Protein AF-A0A2S2Q369-F1 (afdb_monomer)

pLDDT: mean 70.08, std 21.74, range [29.45, 98.69]

Structure (mmCIF, N/CA/C/O backbone):
data_AF-A0A2S2Q369-F1
#
_entry.id   AF-A0A2S2Q369-F1
#
loop_
_atom_site.group_PDB
_atom_site.id
_atom_site.type_symbol
_atom_site.label_atom_id
_atom_site.label_alt_id
_atom_site.label_comp_id
_atom_site.label_asym_id
_atom_site.label_entity_id
_atom_site.label_seq_id
_atom_site.pdbx_PDB_ins_code
_atom_site.Cartn_x
_atom_site.Cartn_y
_atom_site.Cartn_z
_atom_site.occupancy
_atom_site.B_iso_or_equiv
_atom_site.auth_seq_id
_atom_site.auth_comp_id
_atom_site.auth_asym_id
_atom_site.auth_atom_id
_atom_site.pdbx_PDB_model_num
ATOM 1 N N . MET A 1 1 ? -31.185 -1.258 -15.679 1.00 48.81 1 MET A N 1
ATOM 2 C CA . MET A 1 1 ? -30.356 -2.367 -16.191 1.00 48.81 1 MET A CA 1
ATOM 3 C C . MET A 1 1 ? -30.077 -2.062 -17.649 1.00 48.81 1 MET A C 1
ATOM 5 O O . MET A 1 1 ? -31.027 -1.952 -18.411 1.00 48.81 1 MET A O 1
ATOM 9 N N . SER A 1 2 ? -28.825 -1.790 -18.002 1.00 50.38 2 SER A N 1
ATOM 10 C CA . SER A 1 2 ? -28.418 -1.485 -19.377 1.00 50.38 2 SER A CA 1
ATOM 11 C C . SER A 1 2 ? -27.052 -2.114 -19.611 1.00 50.38 2 SER A C 1
ATOM 13 O O . SER A 1 2 ? -26.023 -1.563 -19.221 1.00 50.38 2 SER A O 1
ATOM 15 N N . ASP A 1 3 ? -27.095 -3.313 -20.180 1.00 46.97 3 ASP A N 1
ATOM 16 C CA . ASP A 1 3 ? -25.952 -4.139 -20.537 1.00 46.97 3 ASP A CA 1
ATOM 17 C C . ASP A 1 3 ? -25.257 -3.577 -21.788 1.00 46.97 3 ASP A C 1
ATOM 19 O O . ASP A 1 3 ? -25.874 -3.423 -22.843 1.00 46.97 3 ASP A O 1
ATOM 23 N N . CYS A 1 4 ? -23.958 -3.287 -21.686 1.00 57.97 4 CYS A N 1
ATOM 24 C CA . CYS A 1 4 ? -23.101 -3.008 -22.841 1.00 57.97 4 CYS A CA 1
ATOM 25 C C . CYS A 1 4 ? -22.517 -4.331 -23.374 1.00 57.97 4 CYS A C 1
ATOM 27 O O . CYS A 1 4 ? -21.885 -5.056 -22.602 1.00 57.97 4 CYS A O 1
ATOM 29 N N . PRO A 1 5 ? -22.663 -4.668 -24.670 1.00 68.38 5 PRO A N 1
ATOM 30 C CA . PRO A 1 5 ? -22.108 -5.904 -25.214 1.00 68.38 5 PRO A CA 1
ATOM 31 C C . PRO A 1 5 ? -20.589 -5.801 -25.482 1.00 68.38 5 PRO A C 1
ATOM 33 O O . PRO A 1 5 ? -20.080 -4.721 -25.792 1.00 68.38 5 PRO A O 1
ATOM 36 N N . PRO A 1 6 ? -19.838 -6.919 -25.409 1.00 58.06 6 PRO A N 1
ATOM 37 C CA . PRO A 1 6 ? -18.384 -6.916 -25.553 1.00 58.06 6 PRO A CA 1
ATOM 38 C C . PRO A 1 6 ? -17.923 -6.766 -27.014 1.00 58.06 6 PRO A C 1
ATOM 40 O O . PRO A 1 6 ? -18.369 -7.483 -27.914 1.00 58.06 6 PRO A O 1
ATOM 43 N N . SER A 1 7 ? -16.958 -5.868 -27.234 1.00 56.56 7 SER A N 1
ATOM 44 C CA . SER A 1 7 ? -16.304 -5.636 -28.528 1.00 56.56 7 SER A CA 1
ATOM 45 C C . SER A 1 7 ? -15.332 -6.772 -28.884 1.00 56.56 7 SER A C 1
ATOM 47 O O . SER A 1 7 ? -14.370 -7.043 -28.163 1.00 56.56 7 SER A O 1
ATOM 49 N N . LYS A 1 8 ? -15.574 -7.447 -30.016 1.00 60.84 8 LYS A N 1
ATOM 50 C CA . LYS A 1 8 ? -14.716 -8.512 -30.561 1.00 60.84 8 LYS A CA 1
ATOM 51 C C . LYS A 1 8 ? -13.681 -7.922 -31.524 1.00 60.84 8 LYS A C 1
ATOM 53 O O . LYS A 1 8 ? -13.948 -7.793 -32.715 1.00 60.84 8 LYS A O 1
ATOM 58 N N . VAL A 1 9 ? -12.477 -7.618 -31.038 1.00 58.34 9 VAL A N 1
ATOM 59 C CA . VAL A 1 9 ? -11.352 -7.233 -31.910 1.00 58.34 9 VAL A CA 1
ATOM 60 C C . VAL A 1 9 ? -10.601 -8.486 -32.372 1.00 58.34 9 VAL A C 1
ATOM 62 O O . VAL A 1 9 ? -9.909 -9.148 -31.599 1.00 58.34 9 VAL A O 1
ATOM 65 N N . LYS A 1 10 ? -10.752 -8.820 -33.656 1.00 60.78 10 LYS A N 1
ATOM 66 C CA . LYS A 1 10 ? -10.116 -9.958 -34.336 1.00 60.78 10 LYS A CA 1
ATOM 67 C C . LYS A 1 10 ? -8.718 -9.534 -34.810 1.00 60.78 10 LYS A C 1
ATOM 69 O O . LYS A 1 10 ? -8.604 -8.740 -35.736 1.00 60.78 10 LYS A O 1
ATOM 74 N N . ARG A 1 11 ? -7.646 -10.032 -34.181 1.00 56.72 11 ARG A N 1
ATOM 75 C CA . ARG A 1 11 ? -6.264 -9.801 -34.650 1.00 56.72 11 ARG A CA 1
ATOM 76 C C . ARG A 1 11 ? -5.917 -10.844 -35.712 1.00 56.72 11 ARG A C 1
ATOM 78 O O . ARG A 1 11 ? -5.911 -12.034 -35.407 1.00 56.72 11 ARG A O 1
ATOM 85 N N . THR A 1 12 ? -5.633 -10.424 -36.941 1.00 55.38 12 THR A N 1
ATOM 86 C CA . THR A 1 12 ? -5.104 -11.320 -37.979 1.00 55.38 12 THR A CA 1
ATOM 87 C C . THR A 1 12 ? -3.581 -11.298 -37.962 1.00 55.38 12 THR A C 1
ATOM 89 O O . THR A 1 12 ? -2.953 -10.278 -38.232 1.00 55.38 12 THR A O 1
ATOM 92 N N . LEU A 1 13 ? -3.013 -12.454 -37.626 1.00 43.72 13 LEU A N 1
ATOM 93 C CA . LEU A 1 13 ? -1.602 -12.810 -37.719 1.00 43.72 13 LEU A CA 1
ATOM 94 C C . LEU A 1 13 ? -1.266 -13.078 -39.197 1.00 43.72 13 LEU A C 1
ATOM 96 O O . LEU A 1 13 ? -1.731 -14.074 -39.753 1.00 43.72 13 LEU A O 1
ATOM 100 N N . PHE A 1 14 ? -0.499 -12.205 -39.851 1.00 50.25 14 PHE A N 1
ATOM 101 C CA . PHE A 1 14 ? -0.002 -12.491 -41.200 1.00 50.25 14 PHE A CA 1
ATOM 102 C C . PHE A 1 14 ? 1.176 -13.471 -41.129 1.00 50.25 14 PHE A C 1
ATOM 104 O O . PHE A 1 14 ? 2.160 -13.238 -40.430 1.00 50.25 14 PHE A O 1
ATOM 111 N N . LYS A 1 15 ? 1.028 -14.594 -41.843 1.00 45.56 15 LYS A N 1
ATOM 112 C CA . LYS A 1 15 ? 2.042 -15.635 -42.055 1.00 45.56 15 LYS A CA 1
ATOM 113 C C . LYS A 1 15 ? 2.986 -15.233 -43.204 1.00 45.56 15 LYS A C 1
ATOM 115 O O . LYS A 1 15 ? 2.491 -14.694 -44.193 1.00 45.56 15 LYS A O 1
ATOM 120 N N . PRO A 1 16 ? 4.289 -15.559 -43.141 1.00 47.06 16 PRO A N 1
ATOM 121 C CA . PRO A 1 16 ? 5.206 -15.435 -44.270 1.00 47.06 16 PRO A CA 1
ATOM 122 C C . PRO A 1 16 ? 5.234 -16.744 -45.073 1.00 47.06 16 PRO A C 1
ATOM 124 O O . PRO A 1 16 ? 5.251 -17.821 -44.475 1.00 47.06 16 PRO A O 1
ATOM 127 N N . SER A 1 17 ? 5.266 -16.690 -46.407 1.00 35.06 17 SER A N 1
ATOM 128 C CA . SER A 1 17 ? 5.720 -17.825 -47.226 1.00 35.06 17 SER A CA 1
ATOM 129 C C . SER A 1 17 ? 6.099 -17.437 -48.652 1.00 35.06 17 SER A C 1
ATOM 131 O O . SER A 1 17 ? 5.509 -16.539 -49.241 1.00 35.06 17 SER A O 1
ATOM 133 N N . THR A 1 18 ? 7.031 -18.254 -49.154 1.00 37.16 18 THR A N 1
ATOM 134 C CA . THR A 1 18 ? 7.550 -18.457 -50.517 1.00 37.16 18 THR A CA 1
ATOM 135 C C . THR A 1 18 ? 8.572 -17.448 -51.029 1.00 37.16 18 THR A C 1
ATOM 137 O O . THR A 1 18 ? 8.338 -16.251 -50.966 1.00 37.16 18 THR A O 1
ATOM 140 N N . SER A 1 19 ? 9.689 -17.837 -51.638 1.00 34.28 19 SER A N 1
ATOM 141 C CA . SER A 1 19 ? 10.507 -19.062 -51.647 1.00 34.28 19 SER A CA 1
ATOM 142 C C . SER A 1 19 ? 11.742 -18.692 -52.469 1.00 34.28 19 SER A C 1
ATOM 144 O O . SER A 1 19 ? 11.622 -17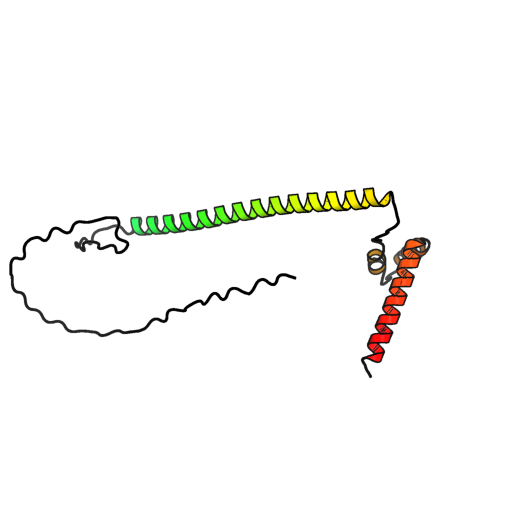.978 -53.461 1.00 34.28 19 SER A O 1
ATOM 146 N N . ILE A 1 20 ? 12.907 -19.189 -52.077 1.00 41.25 20 ILE A N 1
ATOM 147 C CA . ILE A 1 20 ? 14.145 -19.086 -52.855 1.00 41.25 20 ILE A CA 1
ATOM 148 C C . ILE A 1 20 ? 13.981 -19.855 -54.175 1.00 41.25 20 ILE A C 1
ATOM 150 O O . ILE A 1 20 ? 13.551 -21.008 -54.149 1.00 41.25 20 ILE A O 1
ATOM 154 N N . GLN A 1 21 ? 14.386 -19.257 -55.298 1.00 37.28 21 GLN A N 1
ATOM 155 C CA . GLN A 1 21 ? 14.941 -20.019 -56.415 1.00 37.28 21 GLN A CA 1
ATOM 156 C C . GLN A 1 21 ? 16.103 -19.258 -57.062 1.00 37.28 21 GLN A C 1
ATOM 158 O O . GLN A 1 21 ? 16.001 -18.085 -57.412 1.00 37.28 21 GLN A O 1
ATOM 163 N N . GLU A 1 22 ? 17.221 -19.969 -57.129 1.00 33.47 22 GLU A N 1
ATOM 164 C CA . GLU A 1 22 ? 18.520 -19.596 -57.667 1.00 33.47 22 GLU A CA 1
ATOM 165 C C . GLU A 1 22 ? 18.590 -19.707 -59.201 1.00 33.47 22 GLU A C 1
ATOM 167 O O . GLU A 1 22 ? 17.977 -20.587 -59.797 1.00 33.47 22 GLU A O 1
ATOM 172 N N . ASN A 1 23 ? 19.482 -18.880 -59.760 1.00 33.72 23 ASN A N 1
ATOM 173 C CA . ASN A 1 23 ? 20.353 -19.101 -60.923 1.00 33.72 23 ASN A CA 1
ATOM 174 C C . ASN A 1 23 ? 19.731 -19.308 -62.315 1.00 33.72 23 ASN A C 1
ATOM 176 O O . ASN A 1 23 ? 19.218 -20.374 -62.631 1.00 33.72 23 ASN A O 1
ATOM 180 N N . THR A 1 24 ? 20.014 -18.380 -63.240 1.00 30.20 24 THR A N 1
ATOM 181 C CA . THR A 1 24 ? 20.852 -18.690 -64.422 1.00 30.20 24 THR A CA 1
ATOM 182 C C . THR A 1 24 ? 21.267 -17.431 -65.184 1.00 30.20 24 THR A C 1
ATOM 184 O O . THR A 1 24 ? 20.455 -16.602 -65.582 1.00 30.20 24 THR A O 1
ATOM 187 N N . SER A 1 25 ? 22.575 -17.311 -65.380 1.00 37.06 25 SER A N 1
ATOM 188 C CA . SER A 1 25 ? 23.256 -16.312 -66.192 1.00 37.06 25 SER A CA 1
ATOM 189 C C . SER A 1 25 ? 23.132 -16.663 -67.676 1.00 37.06 25 SER A C 1
ATOM 191 O O . SER A 1 25 ? 23.469 -17.779 -68.064 1.00 37.06 25 SER A O 1
ATOM 193 N N . SER A 1 26 ? 22.787 -15.699 -68.529 1.00 29.45 26 SER A N 1
ATOM 194 C CA . SER A 1 26 ? 23.192 -15.739 -69.937 1.00 29.45 26 SER A CA 1
ATOM 195 C C . SER A 1 26 ? 23.344 -14.330 -70.500 1.00 29.45 26 SER A C 1
ATOM 197 O O . SER A 1 26 ? 22.392 -13.562 -70.605 1.00 29.45 26 SER A O 1
ATOM 199 N N . SER A 1 27 ? 24.595 -14.028 -70.834 1.00 39.53 27 SER A N 1
ATOM 200 C CA . SER A 1 27 ? 25.071 -12.896 -71.622 1.00 39.53 27 SER A CA 1
ATOM 201 C C . SER A 1 27 ? 24.398 -12.859 -72.994 1.00 39.53 27 SER A C 1
ATOM 203 O O . SER A 1 27 ? 24.470 -13.864 -73.692 1.00 39.53 27 SER A O 1
ATOM 205 N N . THR A 1 28 ? 23.905 -11.690 -73.403 1.00 32.19 28 THR A N 1
ATOM 206 C CA . THR A 1 28 ? 24.037 -11.136 -74.766 1.00 32.19 28 THR A CA 1
ATOM 207 C C . THR A 1 28 ? 23.570 -9.680 -74.745 1.00 32.19 28 T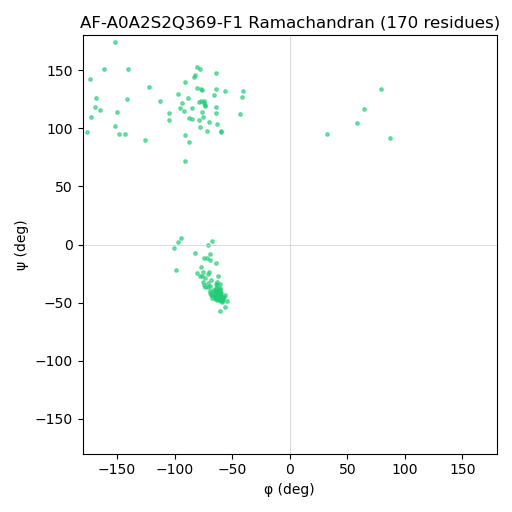HR A C 1
ATOM 209 O O . THR A 1 28 ? 22.407 -9.413 -74.449 1.00 32.19 28 THR A O 1
ATOM 212 N N . THR A 1 29 ? 24.457 -8.736 -75.064 1.00 38.59 29 THR A N 1
ATOM 213 C CA . THR A 1 29 ? 24.063 -7.412 -75.571 1.00 38.59 29 THR A CA 1
ATOM 214 C C . THR A 1 29 ? 23.354 -7.589 -76.923 1.00 38.59 29 THR A C 1
ATOM 216 O O . THR A 1 29 ? 23.670 -8.525 -77.663 1.00 38.59 29 THR A O 1
ATOM 219 N N . PRO A 1 30 ? 22.382 -6.722 -77.251 1.00 41.03 30 PRO A N 1
ATOM 220 C CA . PRO A 1 30 ? 22.750 -5.640 -78.153 1.00 41.03 30 PRO A CA 1
ATOM 221 C C . PRO A 1 30 ? 22.123 -4.280 -77.816 1.00 41.03 30 PRO A C 1
ATOM 223 O O . PRO A 1 30 ? 21.044 -4.139 -77.249 1.00 41.03 30 PRO A O 1
ATOM 226 N N . GLU A 1 31 ? 22.898 -3.289 -78.219 1.00 42.66 31 GLU A N 1
ATOM 227 C CA . GLU A 1 31 ? 22.632 -1.876 -78.437 1.00 42.66 31 GLU A CA 1
ATOM 228 C C . GLU A 1 31 ? 21.277 -1.606 -79.123 1.00 42.66 31 GLU A C 1
ATOM 230 O O . GLU A 1 31 ? 20.987 -2.149 -80.186 1.00 42.66 31 GLU A O 1
ATOM 235 N N . SER A 1 32 ? 20.447 -0.751 -78.522 1.00 37.06 32 SER A N 1
ATOM 236 C CA . SER A 1 32 ? 19.310 -0.109 -79.190 1.00 37.06 32 SER A CA 1
ATOM 237 C C . SER A 1 32 ? 18.825 1.063 -78.341 1.00 37.06 32 SER A C 1
ATOM 239 O O . SER A 1 32 ? 18.374 0.904 -77.208 1.00 37.06 32 SER A O 1
ATOM 241 N N . THR A 1 33 ? 18.963 2.252 -78.912 1.00 47.72 33 THR A N 1
ATOM 242 C CA . THR A 1 33 ? 18.472 3.550 -78.447 1.00 47.72 33 THR A CA 1
ATOM 243 C C . THR A 1 33 ? 17.038 3.482 -77.924 1.00 47.72 33 THR A C 1
ATOM 245 O O . THR A 1 33 ? 16.100 3.325 -78.704 1.00 47.72 33 THR A O 1
ATOM 248 N N . HIS A 1 34 ? 16.860 3.675 -76.618 1.00 40.66 34 HIS A N 1
ATOM 249 C CA . HIS A 1 34 ? 15.561 3.986 -76.036 1.00 40.66 34 HIS A CA 1
ATOM 250 C C . HIS A 1 34 ? 15.597 5.411 -75.494 1.00 40.66 34 HIS A C 1
ATOM 252 O O . HIS A 1 34 ? 16.481 5.777 -74.720 1.00 40.66 34 HIS A O 1
ATOM 258 N N . GLU A 1 35 ? 14.653 6.212 -75.987 1.00 44.28 35 GLU A N 1
ATOM 259 C CA . GLU A 1 35 ? 14.371 7.580 -75.572 1.00 44.28 35 GLU A CA 1
ATOM 260 C C . GLU A 1 35 ? 14.463 7.725 -74.052 1.00 44.28 35 GLU A C 1
ATOM 262 O O . GLU A 1 35 ? 13.902 6.926 -73.297 1.00 44.28 35 GLU A O 1
ATOM 267 N N . ILE A 1 36 ? 15.179 8.763 -73.612 1.00 49.97 36 ILE A N 1
ATOM 268 C CA . ILE A 1 36 ? 15.328 9.117 -72.202 1.00 49.97 36 ILE A CA 1
ATOM 269 C C . ILE A 1 36 ? 13.930 9.400 -71.645 1.00 49.97 36 ILE A C 1
ATOM 271 O O . ILE A 1 36 ? 13.378 10.490 -71.793 1.00 49.97 36 ILE A O 1
ATOM 275 N N . SER A 1 37 ? 13.350 8.392 -71.004 1.00 53.69 37 SER A N 1
ATOM 276 C CA . SER A 1 37 ? 12.149 8.536 -70.197 1.00 53.69 37 SER A CA 1
ATOM 277 C C . SER A 1 37 ? 12.547 9.329 -68.956 1.00 53.69 37 SER A C 1
ATOM 279 O O . SER A 1 37 ? 13.244 8.817 -68.081 1.00 53.69 37 SER A O 1
ATOM 281 N N . PHE A 1 38 ? 12.160 10.602 -68.887 1.00 52.22 38 PHE A N 1
ATOM 282 C CA . PHE A 1 38 ? 12.378 11.409 -67.691 1.00 52.22 38 PHE A CA 1
ATOM 283 C C . PHE A 1 38 ? 11.572 10.821 -66.528 1.00 52.22 38 PHE A C 1
ATOM 285 O O . PHE A 1 38 ? 10.342 10.848 -66.525 1.00 52.22 38 PHE A O 1
ATOM 292 N N . ILE A 1 39 ? 12.270 10.301 -65.520 1.00 61.28 39 ILE A N 1
ATOM 293 C CA . ILE A 1 39 ? 11.655 9.901 -64.256 1.00 61.28 39 ILE A CA 1
ATOM 294 C C . ILE A 1 39 ? 11.380 11.178 -63.456 1.00 61.28 39 ILE A C 1
ATOM 296 O O . ILE A 1 39 ? 12.305 11.881 -63.048 1.00 61.28 39 ILE A O 1
ATOM 300 N N . ILE A 1 40 ? 10.103 11.488 -63.229 1.00 58.91 40 ILE A N 1
ATOM 301 C CA . ILE A 1 40 ? 9.700 12.566 -62.322 1.00 58.91 40 ILE A CA 1
ATOM 302 C C . ILE A 1 40 ? 9.803 12.036 -60.890 1.00 58.91 40 ILE A C 1
ATOM 304 O O . ILE A 1 40 ? 8.989 11.227 -60.445 1.00 58.91 40 ILE A O 1
ATOM 308 N N . TYR A 1 41 ? 10.812 12.502 -6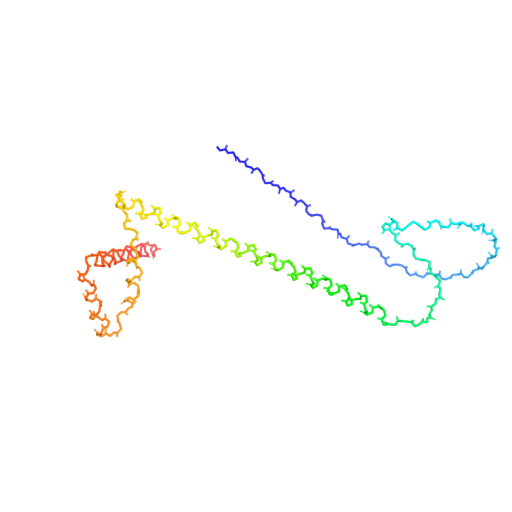0.156 1.00 55.84 41 TYR A N 1
ATOM 309 C CA . TYR A 1 41 ? 11.002 12.164 -58.749 1.00 55.84 41 TYR A CA 1
ATOM 310 C C . TYR A 1 41 ? 10.046 12.980 -57.877 1.00 55.84 41 TYR A C 1
ATOM 312 O O . TYR A 1 41 ? 10.286 14.149 -57.580 1.00 55.84 41 TYR A O 1
ATOM 320 N N . ILE A 1 42 ? 8.960 12.350 -57.442 1.00 57.25 42 ILE A N 1
ATOM 321 C CA . ILE A 1 42 ? 8.052 12.899 -56.431 1.00 57.25 42 ILE A CA 1
ATOM 322 C C . ILE A 1 42 ? 8.436 12.347 -55.057 1.00 57.25 42 ILE A C 1
ATOM 324 O O . ILE A 1 42 ? 8.364 11.146 -54.800 1.00 57.25 42 ILE A O 1
ATOM 328 N N . THR A 1 43 ? 8.833 13.240 -54.150 1.00 58.06 43 THR A N 1
ATOM 329 C CA . THR A 1 43 ? 9.275 12.927 -52.776 1.00 58.06 43 THR A CA 1
ATOM 330 C C . THR A 1 43 ? 8.146 12.463 -51.849 1.00 58.06 43 THR A C 1
ATOM 332 O O . THR A 1 43 ? 8.395 12.153 -50.686 1.00 58.06 43 THR A O 1
ATOM 335 N N . SER A 1 44 ? 6.911 12.401 -52.351 1.00 59.81 44 SER A N 1
ATOM 336 C CA . SER A 1 44 ? 5.695 12.071 -51.603 1.00 59.81 44 SER A CA 1
ATOM 337 C C . SER A 1 44 ? 5.251 10.605 -51.717 1.00 59.81 44 SER A C 1
ATOM 339 O O . SER A 1 44 ? 4.222 10.245 -51.148 1.00 59.81 44 SER A O 1
ATOM 341 N N . SER A 1 45 ? 5.997 9.744 -52.422 1.00 63.94 45 SER A N 1
ATOM 342 C CA . SER A 1 45 ? 5.664 8.314 -52.533 1.00 63.94 45 SER A CA 1
ATOM 343 C C . SER A 1 45 ? 6.118 7.511 -51.298 1.00 63.94 45 SER A C 1
ATOM 345 O O . SER A 1 45 ? 7.272 7.648 -50.881 1.00 63.94 45 SER A O 1
ATOM 347 N N . PRO A 1 46 ? 5.277 6.611 -50.744 1.00 67.81 46 PRO A N 1
ATOM 348 C CA . PRO A 1 46 ? 5.666 5.698 -49.664 1.00 67.81 46 PRO A CA 1
ATOM 349 C C . PRO A 1 46 ? 6.619 4.580 -50.129 1.00 67.81 46 PRO A C 1
ATOM 351 O O . PRO A 1 46 ? 7.217 3.904 -49.294 1.00 67.81 46 PRO A O 1
ATOM 354 N N . PHE A 1 47 ? 6.796 4.400 -51.443 1.00 54.56 47 PHE A N 1
ATOM 355 C CA . PHE A 1 47 ? 7.798 3.510 -52.028 1.00 54.56 47 PHE A CA 1
ATOM 356 C C . PHE A 1 47 ? 8.944 4.357 -52.587 1.00 54.56 47 PHE A C 1
ATOM 358 O O . PHE A 1 47 ? 8.784 5.052 -53.593 1.00 54.56 47 PHE A O 1
ATOM 365 N N . LYS A 1 48 ? 10.093 4.331 -51.905 1.00 61.16 48 LYS A N 1
ATOM 366 C CA . LYS A 1 48 ? 11.308 5.035 -52.332 1.00 61.16 48 LYS A CA 1
ATOM 367 C C . LYS A 1 48 ? 12.011 4.239 -53.430 1.00 61.16 48 LYS A C 1
ATOM 369 O O . LYS A 1 48 ? 12.416 3.106 -53.194 1.00 61.16 48 LYS A O 1
ATOM 374 N N . VAL A 1 49 ? 12.215 4.860 -54.588 1.00 53.84 49 VAL A N 1
ATOM 375 C CA . VAL A 1 49 ? 13.126 4.367 -55.629 1.00 53.84 49 VAL A CA 1
ATOM 376 C C . VAL A 1 49 ? 14.376 5.243 -55.586 1.00 53.84 49 VAL A C 1
ATOM 378 O O . VAL A 1 49 ? 14.298 6.444 -55.837 1.00 53.84 49 VAL A O 1
ATOM 381 N N . THR A 1 50 ? 15.513 4.668 -55.200 1.00 58.16 50 THR A N 1
ATOM 382 C CA . THR A 1 50 ? 16.826 5.333 -55.243 1.00 58.16 50 THR A CA 1
ATOM 383 C C . THR A 1 50 ? 17.568 4.923 -56.515 1.00 58.16 50 THR A C 1
ATOM 385 O O . THR A 1 50 ? 17.668 3.720 -56.759 1.00 58.16 50 THR A O 1
ATOM 388 N N . PRO A 1 51 ? 18.101 5.869 -57.312 1.00 53.62 51 PRO A N 1
ATOM 389 C CA . PRO A 1 51 ? 18.955 5.529 -58.443 1.00 53.62 51 PRO A CA 1
ATOM 390 C C . PRO A 1 51 ? 20.253 4.897 -57.932 1.00 53.62 51 PRO A C 1
ATOM 392 O O . PRO A 1 51 ? 20.903 5.415 -57.021 1.00 53.62 51 PRO A O 1
ATOM 395 N N . GLN A 1 52 ? 20.588 3.737 -58.489 1.00 55.62 52 GLN A N 1
ATOM 396 C CA . GLN A 1 52 ? 21.772 2.968 -58.135 1.00 55.62 52 GLN A CA 1
ATOM 397 C C . GLN A 1 52 ? 22.933 3.396 -59.033 1.00 55.62 52 GLN A C 1
ATOM 399 O O . GLN A 1 52 ? 23.349 2.647 -59.911 1.00 55.62 52 GLN A O 1
ATOM 404 N N . ASP A 1 53 ? 23.450 4.603 -58.803 1.00 44.75 53 ASP A N 1
ATOM 405 C CA . ASP A 1 53 ? 24.715 5.018 -59.402 1.00 44.75 53 ASP A CA 1
ATOM 406 C C . ASP A 1 53 ? 25.866 4.723 -58.441 1.00 44.75 53 ASP A C 1
ATOM 408 O O . ASP A 1 53 ? 25.909 5.113 -57.273 1.00 44.75 53 ASP A O 1
ATOM 412 N N . ASN A 1 54 ? 26.769 3.917 -58.975 1.00 48.56 54 ASN A N 1
ATOM 413 C CA . ASN A 1 54 ? 27.838 3.200 -58.318 1.00 48.56 54 ASN A CA 1
ATOM 414 C C . ASN A 1 54 ? 28.952 4.171 -57.877 1.00 48.56 54 ASN A C 1
ATOM 416 O O . ASN A 1 54 ? 29.824 4.512 -58.670 1.00 48.56 54 ASN A O 1
ATOM 420 N N . TYR A 1 55 ? 28.954 4.585 -56.607 1.00 47.41 55 TYR A N 1
ATOM 421 C CA . TYR A 1 55 ? 30.126 5.174 -55.950 1.00 47.41 55 TYR A CA 1
ATOM 422 C C . TYR A 1 55 ? 30.437 4.405 -54.663 1.00 47.41 55 TYR A C 1
ATOM 424 O O . TYR A 1 55 ? 29.979 4.737 -53.570 1.00 47.41 55 TYR A O 1
ATOM 432 N N . GLN A 1 56 ? 31.277 3.376 -54.787 1.00 51.09 56 GLN A N 1
ATOM 433 C CA . GLN A 1 56 ? 32.198 3.037 -53.708 1.00 51.09 56 GLN A CA 1
ATOM 434 C C . GLN A 1 56 ? 33.152 4.220 -53.529 1.00 51.09 56 GLN A C 1
ATOM 436 O O . GLN A 1 56 ? 34.063 4.389 -54.331 1.00 51.09 56 GLN A O 1
ATOM 441 N N . SER A 1 57 ? 32.957 5.029 -52.490 1.00 47.22 57 SER A N 1
ATOM 442 C CA . SER A 1 57 ? 34.055 5.723 -51.812 1.00 47.22 57 SER A CA 1
ATOM 443 C C . SER A 1 57 ? 33.534 6.432 -50.564 1.00 47.22 57 SER A C 1
ATOM 445 O O . SER A 1 57 ? 32.867 7.453 -50.672 1.00 47.22 57 SER A O 1
ATOM 447 N N . LEU A 1 58 ? 33.925 5.887 -49.405 1.00 52.31 58 LEU A N 1
ATOM 448 C CA . LEU A 1 58 ? 34.053 6.553 -48.104 1.00 52.31 58 LEU A CA 1
ATOM 449 C C . LEU A 1 58 ? 32.775 7.201 -47.556 1.00 52.31 58 LEU A C 1
ATOM 451 O O . LEU A 1 58 ? 32.442 8.293 -47.97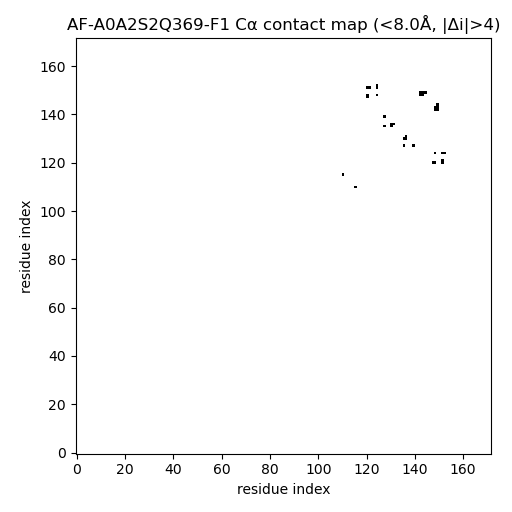4 1.00 52.31 58 LEU A O 1
ATOM 455 N N . ILE A 1 59 ? 32.130 6.567 -46.566 1.00 52.22 59 ILE A N 1
ATOM 456 C CA . ILE A 1 59 ? 31.662 7.179 -45.302 1.00 52.22 59 ILE A CA 1
ATOM 457 C C . ILE A 1 59 ? 31.059 6.046 -44.426 1.00 52.22 59 ILE A C 1
ATOM 459 O O . ILE A 1 59 ? 29.892 5.691 -44.581 1.00 52.22 59 ILE A O 1
ATOM 463 N N . PRO A 1 60 ? 31.817 5.466 -43.479 1.00 54.50 60 PRO A N 1
ATOM 464 C CA . PRO A 1 60 ? 31.244 4.668 -42.386 1.00 54.50 60 PRO A CA 1
ATOM 465 C C . PRO A 1 60 ? 30.613 5.560 -41.296 1.00 54.50 60 PRO A C 1
ATOM 467 O O . PRO A 1 60 ? 29.663 5.168 -40.628 1.00 54.50 60 PRO A O 1
ATOM 470 N N . VAL A 1 61 ? 31.110 6.795 -41.159 1.00 54.38 61 VAL A N 1
ATOM 471 C CA . VAL A 1 61 ? 30.821 7.702 -40.032 1.00 54.38 61 VAL A CA 1
ATOM 472 C C . VAL A 1 61 ? 29.385 8.253 -40.043 1.00 54.38 61 VAL A C 1
ATOM 474 O O . VAL A 1 61 ? 28.758 8.359 -38.995 1.00 54.38 61 VAL A O 1
ATOM 477 N N . VAL A 1 62 ? 28.811 8.544 -41.217 1.00 58.69 62 VAL A N 1
ATOM 478 C CA . VAL A 1 62 ? 27.445 9.105 -41.318 1.00 58.69 62 VAL A CA 1
ATOM 479 C C . VAL A 1 62 ? 26.369 8.056 -41.029 1.00 58.69 62 VAL A C 1
ATOM 481 O O . VAL A 1 62 ? 25.310 8.406 -40.517 1.00 58.69 62 VAL A O 1
ATOM 484 N N . GLN A 1 63 ? 26.613 6.767 -41.294 1.00 60.84 63 GLN A N 1
ATOM 485 C CA . GLN A 1 63 ? 25.647 5.721 -40.930 1.00 60.84 63 GLN A CA 1
ATOM 486 C C . GLN A 1 63 ? 25.556 5.548 -39.410 1.00 60.84 63 GLN A C 1
ATOM 488 O O . GLN A 1 63 ? 24.456 5.427 -38.875 1.00 60.84 63 GLN A O 1
ATOM 493 N N . GLU A 1 64 ? 26.688 5.606 -38.708 1.00 69.88 64 GLU A N 1
ATOM 494 C CA . GLU A 1 64 ? 26.735 5.514 -37.247 1.00 69.88 64 GLU A CA 1
ATOM 495 C C . GLU A 1 64 ? 26.065 6.727 -36.577 1.00 69.88 64 GLU A C 1
ATOM 497 O O . GLU A 1 64 ? 25.290 6.573 -35.631 1.00 69.88 64 GLU A O 1
ATOM 502 N N . GLU A 1 65 ? 26.256 7.926 -37.134 1.00 75.88 65 GLU A N 1
ATOM 503 C CA . GLU A 1 65 ? 25.607 9.154 -36.662 1.00 75.88 65 GLU A CA 1
ATOM 504 C C . GLU A 1 65 ? 24.077 9.125 -36.847 1.00 75.88 65 GLU A C 1
ATOM 506 O O . GLU A 1 65 ? 23.326 9.532 -35.954 1.00 75.88 65 GLU A O 1
ATOM 511 N N . ILE A 1 66 ? 23.590 8.589 -37.974 1.00 79.12 66 ILE A N 1
ATOM 512 C CA . ILE A 1 66 ? 22.151 8.409 -38.226 1.00 79.12 66 ILE A CA 1
ATOM 513 C C . ILE A 1 66 ? 21.545 7.416 -37.222 1.00 79.12 66 ILE A C 1
ATOM 515 O O . ILE A 1 66 ? 20.500 7.702 -36.630 1.00 79.12 66 ILE A O 1
ATOM 519 N N . VAL A 1 67 ? 22.215 6.286 -36.975 1.00 87.00 67 VAL A N 1
ATOM 520 C CA . VAL A 1 67 ? 21.765 5.273 -36.007 1.00 87.00 67 VAL A CA 1
ATOM 521 C C . VAL A 1 67 ? 21.734 5.847 -34.588 1.00 87.00 67 VAL A C 1
ATOM 523 O O . VAL A 1 67 ? 20.737 5.685 -33.878 1.00 87.00 67 VAL A O 1
ATOM 526 N N . LEU A 1 68 ? 22.774 6.582 -34.184 1.00 91.38 68 LEU A N 1
ATOM 527 C CA . LEU A 1 68 ? 22.833 7.232 -32.875 1.00 91.38 68 LEU A CA 1
ATOM 528 C C . LEU A 1 68 ? 21.703 8.257 -32.706 1.00 91.38 68 LEU A C 1
ATOM 530 O O . LEU A 1 68 ? 21.044 8.292 -31.665 1.00 91.38 68 LEU A O 1
ATOM 534 N N . ARG A 1 69 ? 21.417 9.053 -33.741 1.00 92.31 69 ARG A N 1
ATOM 535 C CA . ARG A 1 69 ? 20.328 10.039 -33.735 1.00 92.31 69 ARG A CA 1
ATOM 536 C C . ARG A 1 69 ? 18.962 9.392 -33.521 1.00 92.31 69 ARG A C 1
ATOM 538 O O . ARG A 1 69 ? 18.139 9.931 -32.780 1.00 92.31 69 ARG A O 1
ATOM 545 N N . ASP A 1 70 ? 18.706 8.252 -34.150 1.00 93.38 70 ASP A N 1
ATOM 546 C CA . ASP A 1 70 ? 17.427 7.555 -34.016 1.00 93.38 70 ASP A CA 1
ATOM 547 C C . ASP A 1 70 ? 17.285 6.851 -32.660 1.00 93.38 70 ASP A C 1
ATOM 549 O O . ASP A 1 70 ? 16.203 6.878 -32.062 1.00 93.38 70 ASP A O 1
ATOM 553 N N . ILE A 1 71 ? 18.384 6.328 -32.104 1.00 95.38 71 ILE A N 1
ATOM 554 C CA . ILE A 1 71 ? 18.427 5.835 -30.720 1.00 95.38 71 ILE A CA 1
ATOM 555 C C . ILE A 1 71 ? 18.112 6.973 -29.743 1.00 95.38 71 ILE A C 1
ATOM 557 O O . ILE A 1 71 ? 17.241 6.820 -28.885 1.00 95.38 71 ILE A O 1
ATOM 561 N N . LEU A 1 72 ? 18.748 8.137 -29.898 1.00 96.31 72 LEU A N 1
ATOM 562 C CA . LEU A 1 72 ? 18.524 9.295 -29.030 1.00 96.31 72 LEU A CA 1
ATOM 563 C C . LEU A 1 72 ? 17.083 9.808 -29.104 1.00 96.31 72 LEU A C 1
ATOM 565 O O . LEU A 1 72 ? 16.487 10.095 -28.068 1.00 96.31 72 LEU A O 1
ATOM 569 N N . LYS A 1 73 ? 16.476 9.857 -30.296 1.00 96.81 73 LYS A N 1
ATOM 570 C CA . LYS A 1 73 ? 15.046 10.187 -30.440 1.00 96.81 73 LYS A CA 1
ATOM 571 C C . LYS A 1 73 ? 14.152 9.186 -29.715 1.00 96.81 73 LYS A C 1
ATOM 573 O O . LYS A 1 73 ? 13.184 9.582 -29.069 1.00 96.81 73 LYS A O 1
ATOM 578 N N . ARG A 1 74 ? 14.457 7.888 -29.808 1.00 97.12 74 ARG A N 1
ATOM 579 C CA . ARG A 1 74 ? 13.691 6.848 -29.111 1.00 97.12 74 ARG A CA 1
ATOM 580 C C . ARG A 1 74 ? 13.809 6.996 -27.598 1.00 97.12 74 ARG A C 1
ATOM 582 O O . ARG A 1 74 ? 12.790 6.931 -26.916 1.00 97.12 74 ARG A O 1
ATOM 589 N N . ILE A 1 75 ? 15.020 7.228 -27.092 1.00 97.88 75 ILE A N 1
ATOM 590 C CA . ILE A 1 75 ? 15.264 7.494 -25.670 1.00 97.88 75 ILE A CA 1
ATOM 591 C C . ILE A 1 75 ? 14.474 8.727 -25.235 1.00 97.88 75 ILE A C 1
ATOM 593 O O . ILE A 1 75 ? 13.725 8.649 -24.267 1.00 97.88 75 ILE A O 1
ATOM 597 N N . LEU A 1 76 ? 14.565 9.828 -25.983 1.00 97.88 76 LEU A N 1
ATOM 598 C CA . LEU A 1 76 ? 13.836 11.058 -25.686 1.00 97.88 76 LEU A CA 1
ATOM 599 C C . LEU A 1 76 ? 12.323 10.818 -25.611 1.00 97.88 76 LEU A C 1
ATOM 601 O O . LEU A 1 76 ? 11.687 11.249 -24.655 1.00 97.88 76 LEU A O 1
ATOM 605 N N . ASN A 1 77 ? 11.750 10.079 -26.562 1.00 97.75 77 ASN A N 1
ATOM 606 C CA . ASN A 1 77 ? 10.323 9.747 -26.550 1.00 97.75 77 ASN A CA 1
ATOM 607 C C . ASN A 1 77 ? 9.925 8.934 -25.313 1.00 97.75 77 ASN A C 1
ATOM 609 O O . ASN A 1 77 ? 8.891 9.205 -24.704 1.00 97.75 77 ASN A O 1
ATOM 613 N N . VAL A 1 78 ? 10.743 7.953 -24.925 1.00 98.50 78 VAL A N 1
ATOM 614 C CA . VAL A 1 78 ? 10.505 7.159 -23.712 1.00 98.50 78 VAL A CA 1
ATOM 615 C C . VAL A 1 78 ? 10.602 8.040 -22.465 1.00 98.50 78 VAL A C 1
ATOM 617 O O . VAL A 1 78 ? 9.716 7.979 -21.620 1.00 98.50 78 VAL A O 1
ATOM 620 N N . VAL A 1 79 ? 11.615 8.903 -22.372 1.00 98.62 79 VAL A N 1
ATOM 621 C CA . VAL A 1 79 ? 11.802 9.832 -21.246 1.00 98.62 79 VAL A CA 1
ATOM 622 C C . VAL A 1 79 ? 10.629 10.803 -21.123 1.00 98.62 79 VAL A C 1
ATOM 624 O O . VAL A 1 79 ? 10.114 11.004 -20.026 1.00 98.62 79 VAL A O 1
ATOM 627 N N . LEU A 1 80 ? 10.163 11.377 -22.235 1.00 98.31 80 LEU A N 1
ATOM 628 C CA . LEU A 1 80 ? 9.008 12.277 -22.238 1.00 98.31 80 LEU A CA 1
ATOM 629 C C . LEU A 1 80 ? 7.729 11.561 -21.802 1.00 98.31 80 LEU A C 1
ATOM 631 O O . LEU A 1 80 ? 6.956 12.121 -21.027 1.00 98.31 80 LEU A O 1
ATOM 635 N N . LYS A 1 81 ? 7.531 10.316 -22.249 1.00 98.44 81 LYS A N 1
ATOM 636 C CA . LYS A 1 81 ? 6.400 9.498 -21.810 1.00 98.44 81 LYS A CA 1
ATOM 637 C C . LYS A 1 81 ? 6.468 9.206 -20.311 1.00 98.44 81 LYS A C 1
ATOM 639 O O . LYS A 1 81 ? 5.492 9.444 -19.617 1.00 98.44 81 LYS A O 1
ATOM 644 N N . ILE A 1 82 ? 7.626 8.777 -19.805 1.00 98.62 82 ILE A N 1
ATOM 645 C CA . ILE A 1 82 ? 7.828 8.539 -18.369 1.00 98.62 82 ILE A CA 1
ATOM 646 C C . ILE A 1 82 ? 7.544 9.815 -17.574 1.00 98.62 82 ILE A C 1
ATOM 648 O O . ILE A 1 82 ? 6.838 9.765 -16.575 1.00 98.62 82 ILE A O 1
ATOM 652 N N . ARG A 1 83 ? 8.045 10.971 -18.026 1.00 98.44 83 ARG A N 1
ATOM 653 C CA . ARG A 1 83 ? 7.778 12.259 -17.373 1.00 98.44 83 ARG A CA 1
ATOM 654 C C . ARG A 1 83 ? 6.279 12.552 -17.299 1.00 98.44 83 ARG A C 1
ATOM 656 O O . ARG A 1 83 ? 5.804 12.976 -16.249 1.00 98.44 83 ARG A O 1
ATOM 663 N N . TYR A 1 84 ? 5.555 12.341 -18.394 1.00 98.62 84 TYR A N 1
ATOM 664 C CA . TYR A 1 84 ? 4.106 12.515 -18.425 1.00 98.62 84 TYR A CA 1
ATOM 665 C C . TYR A 1 84 ? 3.398 11.551 -17.465 1.00 98.62 84 TYR A C 1
ATOM 667 O O . TYR A 1 84 ? 2.562 11.980 -16.674 1.00 98.62 84 TYR A O 1
ATOM 675 N N . ASP A 1 85 ? 3.774 10.271 -17.485 1.00 98.50 85 ASP A N 1
ATOM 676 C CA . ASP A 1 85 ? 3.189 9.246 -16.620 1.00 98.50 85 ASP A CA 1
ATOM 677 C C . ASP A 1 85 ? 3.418 9.588 -15.135 1.00 98.50 85 ASP A C 1
ATOM 679 O O . ASP A 1 85 ? 2.483 9.528 -14.340 1.00 98.50 85 ASP A O 1
ATOM 683 N N . VAL A 1 86 ? 4.623 10.041 -14.766 1.00 98.69 86 VAL A N 1
ATOM 684 C CA . VAL A 1 86 ? 4.952 10.495 -13.401 1.00 98.69 86 VAL A CA 1
ATOM 685 C C . VAL A 1 86 ? 4.103 11.699 -12.990 1.00 98.69 86 VAL A C 1
ATOM 687 O O . VAL A 1 86 ? 3.542 11.696 -11.896 1.00 98.69 86 VAL A O 1
ATOM 690 N N . GLN A 1 87 ? 3.954 12.704 -13.859 1.00 98.38 87 GLN A N 1
ATOM 691 C CA . GLN A 1 87 ? 3.096 13.862 -13.577 1.00 98.38 87 GLN A CA 1
ATOM 692 C C . GLN A 1 87 ? 1.625 13.458 -13.412 1.00 98.38 87 GLN A C 1
ATOM 694 O O . GLN A 1 87 ? 0.950 13.941 -12.506 1.00 98.38 87 GLN A O 1
ATOM 699 N N . SER A 1 88 ? 1.134 12.537 -14.245 1.00 98.50 88 SER A N 1
ATOM 700 C CA . SER A 1 88 ? -0.232 12.017 -14.140 1.00 98.50 88 SER A CA 1
ATOM 701 C C . SER A 1 88 ? -0.453 11.238 -12.840 1.00 98.50 88 SER A C 1
ATOM 703 O O . SER A 1 88 ? -1.499 11.383 -12.210 1.00 98.50 88 SER A O 1
ATOM 705 N N . ILE A 1 89 ? 0.527 10.436 -12.409 1.00 98.56 89 ILE A N 1
ATOM 706 C CA . ILE A 1 89 ? 0.482 9.730 -11.121 1.00 98.56 89 ILE A CA 1
ATOM 707 C C . ILE A 1 89 ? 0.451 10.730 -9.966 1.00 98.56 89 ILE A C 1
ATOM 709 O O . ILE A 1 89 ? -0.390 10.593 -9.083 1.00 98.56 89 ILE A O 1
ATOM 713 N N . GLN A 1 90 ? 1.306 11.754 -9.997 1.00 98.50 90 GLN A N 1
ATOM 714 C CA . GLN A 1 90 ? 1.350 12.782 -8.958 1.00 98.50 90 GLN A CA 1
ATOM 715 C C . GLN A 1 90 ? 0.010 13.523 -8.832 1.00 98.50 90 GLN A C 1
ATOM 717 O O . GLN A 1 90 ? -0.470 13.742 -7.723 1.00 98.50 90 GLN A O 1
ATOM 722 N N . GLN A 1 91 ? -0.629 13.860 -9.957 1.00 98.00 91 GLN A N 1
ATOM 723 C CA . GLN A 1 91 ? -1.957 14.474 -9.945 1.00 98.00 91 GLN A CA 1
ATOM 724 C C . GLN A 1 91 ? -3.007 13.542 -9.322 1.00 98.00 91 GLN A C 1
ATOM 726 O O . GLN A 1 91 ? -3.760 13.960 -8.449 1.00 98.00 91 GLN A O 1
ATOM 731 N N . LYS A 1 92 ? -3.027 12.263 -9.714 1.00 98.06 92 LYS A N 1
ATOM 732 C CA . LYS A 1 92 ? -3.964 11.277 -9.150 1.00 98.06 92 LYS A CA 1
ATOM 733 C C . LYS A 1 92 ? -3.751 11.047 -7.655 1.00 98.06 92 LYS A C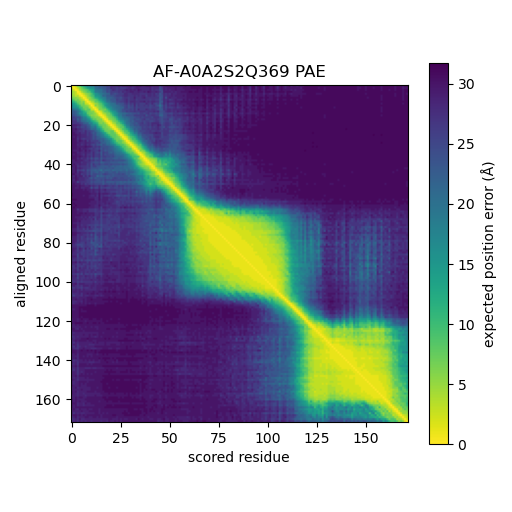 1
ATOM 735 O O . LYS A 1 92 ? -4.718 10.814 -6.938 1.00 98.06 92 LYS A O 1
ATOM 740 N N . GLN A 1 93 ? -2.504 11.095 -7.185 1.00 97.38 93 GLN A N 1
ATOM 741 C CA . GLN A 1 93 ? -2.195 11.021 -5.756 1.00 97.38 93 GLN A CA 1
ATOM 742 C C . GLN A 1 93 ? -2.784 12.218 -5.008 1.00 97.38 93 GLN A C 1
ATOM 744 O O . GLN A 1 93 ? -3.473 12.015 -4.017 1.00 97.38 93 GLN A O 1
ATOM 749 N N . MET A 1 94 ? -2.616 13.434 -5.533 1.00 97.81 94 MET A N 1
ATOM 750 C CA . MET A 1 94 ? -3.207 14.642 -4.948 1.00 97.81 94 MET A CA 1
ATOM 751 C C . MET A 1 94 ? -4.744 14.585 -4.910 1.00 97.81 94 MET A C 1
ATOM 753 O O . MET A 1 94 ? -5.353 14.932 -3.903 1.00 97.81 94 MET A O 1
ATOM 757 N N . GLU A 1 95 ? -5.383 14.110 -5.981 1.00 97.31 95 GLU A N 1
ATOM 758 C CA . GLU A 1 95 ? -6.842 13.920 -6.030 1.00 97.31 95 GLU A CA 1
ATOM 759 C C . GLU A 1 95 ? -7.322 12.887 -4.995 1.00 97.31 95 GLU A C 1
ATOM 761 O O . GLU A 1 95 ? -8.347 13.080 -4.335 1.00 97.31 95 GLU A O 1
ATOM 766 N N . MET A 1 96 ? -6.567 11.800 -4.816 1.00 97.06 96 MET A N 1
ATOM 767 C CA . MET A 1 96 ? -6.857 10.769 -3.819 1.00 97.06 96 MET A CA 1
ATOM 768 C C . MET A 1 96 ? -6.683 11.291 -2.391 1.00 97.06 96 MET A C 1
ATOM 770 O O . MET A 1 96 ? -7.536 11.026 -1.548 1.00 97.06 96 MET A O 1
ATOM 774 N N . GLU A 1 97 ? -5.618 12.049 -2.123 1.00 96.44 97 GLU A N 1
ATOM 775 C CA . GLU A 1 97 ? -5.389 12.708 -0.834 1.00 96.44 97 GLU A CA 1
ATOM 776 C C . GLU A 1 97 ? -6.521 13.680 -0.507 1.00 96.44 97 GLU A C 1
ATOM 778 O O . GLU A 1 97 ? -7.062 13.637 0.596 1.00 96.44 97 GLU A O 1
ATOM 783 N N . HIS A 1 98 ? -6.946 14.492 -1.477 1.00 95.31 98 HIS A N 1
ATOM 784 C CA . HIS A 1 98 ? -8.074 15.399 -1.289 1.00 95.31 98 HIS A CA 1
ATOM 785 C C . HIS A 1 98 ? -9.370 14.635 -0.993 1.00 95.31 98 HIS A C 1
ATOM 787 O O . HIS A 1 98 ? -10.057 14.954 -0.026 1.00 95.31 98 HIS A O 1
ATOM 793 N N . THR A 1 99 ? -9.666 13.579 -1.756 1.00 95.44 99 THR A N 1
ATOM 794 C CA . THR A 1 99 ? -10.857 12.740 -1.535 1.00 95.44 99 THR A CA 1
ATOM 795 C C . THR A 1 99 ? -10.828 12.070 -0.159 1.00 95.44 99 THR A C 1
ATOM 797 O O . THR A 1 99 ? -11.859 11.951 0.504 1.00 95.44 99 THR A O 1
ATOM 800 N N . LEU A 1 100 ? -9.651 11.626 0.293 1.00 93.88 100 LEU A N 1
ATOM 801 C CA . LEU A 1 100 ? -9.467 11.034 1.615 1.00 93.88 100 LEU A CA 1
ATOM 802 C C . LEU A 1 100 ? -9.727 12.063 2.720 1.00 93.88 100 LEU A C 1
ATOM 804 O O . LEU A 1 100 ? -10.457 11.761 3.662 1.00 93.88 100 LEU A O 1
ATOM 808 N N . ILE A 1 101 ? -9.164 13.268 2.591 1.00 94.00 101 ILE A N 1
ATOM 809 C CA . ILE A 1 101 ? -9.389 14.376 3.528 1.00 94.00 101 ILE A CA 1
ATOM 810 C C . ILE A 1 101 ? -10.880 14.714 3.594 1.00 94.00 101 ILE A C 1
ATOM 812 O O . ILE A 1 101 ? -11.434 14.760 4.691 1.00 94.00 101 ILE A O 1
ATOM 816 N N . ASP A 1 102 ? -11.543 14.851 2.445 1.00 91.31 102 ASP A N 1
ATOM 817 C CA . ASP A 1 102 ? -12.974 15.153 2.366 1.00 91.31 102 ASP A CA 1
ATOM 818 C C . ASP A 1 102 ? -13.818 14.046 3.003 1.00 91.31 102 ASP A C 1
ATOM 820 O O . ASP A 1 102 ? -14.761 14.326 3.738 1.00 91.31 102 ASP A O 1
ATOM 824 N N . THR A 1 103 ? -13.458 12.778 2.786 1.00 89.44 103 THR A N 1
ATOM 825 C CA . THR A 1 103 ? -14.149 11.632 3.395 1.00 89.44 103 THR A CA 1
ATOM 826 C C . THR A 1 103 ? -13.980 11.630 4.914 1.00 89.44 103 THR A C 1
ATOM 828 O O . THR A 1 103 ? -14.945 11.419 5.646 1.00 89.44 103 THR A O 1
ATOM 831 N N . ILE A 1 104 ? -12.769 11.889 5.417 1.00 87.50 104 ILE A N 1
ATOM 832 C CA . ILE A 1 104 ? -12.501 11.980 6.860 1.00 87.50 104 ILE A CA 1
ATOM 833 C C . ILE A 1 104 ? -13.266 13.158 7.468 1.00 87.50 104 ILE A C 1
ATOM 835 O O . ILE A 1 104 ? -13.882 13.012 8.526 1.00 87.50 104 ILE A O 1
ATOM 839 N N . GLN A 1 105 ? -13.260 14.314 6.803 1.00 81.44 105 GLN A N 1
ATOM 840 C CA . GLN A 1 105 ? -13.992 15.492 7.246 1.00 81.44 105 GLN A CA 1
ATOM 841 C C . GLN A 1 105 ? -15.501 15.236 7.245 1.00 81.44 105 GLN A C 1
ATOM 843 O O . GLN A 1 105 ? -16.150 15.503 8.251 1.00 81.44 105 GLN A O 1
ATOM 848 N N . GLN A 1 106 ? -16.048 14.620 6.198 1.00 77.56 106 GLN A N 1
ATOM 849 C CA . GLN A 1 106 ? 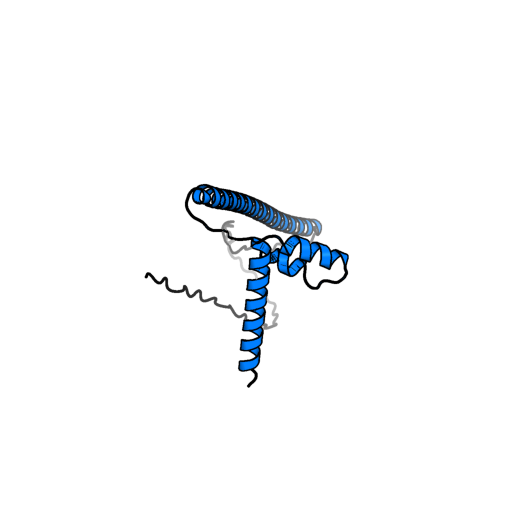-17.456 14.238 6.135 1.00 77.56 106 GLN A CA 1
ATOM 850 C C . GLN A 1 106 ? -17.815 13.246 7.246 1.00 77.56 106 GLN A C 1
ATOM 852 O O . GLN A 1 106 ? -18.834 13.415 7.910 1.00 77.56 106 GLN A O 1
ATOM 857 N N . VAL A 1 107 ? -16.976 12.245 7.529 1.00 71.12 107 VAL A N 1
ATOM 858 C CA . VAL A 1 107 ? -17.177 11.335 8.670 1.00 71.12 107 VAL A CA 1
ATOM 859 C C . VAL A 1 107 ? -17.165 12.101 9.997 1.00 71.12 107 VAL A C 1
ATOM 861 O O . VAL A 1 107 ? -17.964 11.794 10.880 1.00 71.12 107 VAL A O 1
ATOM 864 N N . ASN A 1 108 ? -16.318 13.117 10.150 1.00 64.12 108 ASN A N 1
ATOM 865 C CA . ASN A 1 108 ? -16.262 13.937 11.362 1.00 64.12 108 ASN A CA 1
ATOM 866 C C . ASN A 1 108 ? -17.454 14.904 11.490 1.00 64.12 108 ASN A C 1
ATOM 868 O O . ASN A 1 108 ? -17.977 15.073 12.589 1.00 64.12 108 ASN A O 1
ATOM 872 N N . GLU A 1 109 ? -17.942 15.472 10.387 1.00 59.41 109 GLU A N 1
ATOM 873 C CA . GLU A 1 109 ? -19.154 16.302 10.344 1.00 59.41 109 GLU A CA 1
ATOM 874 C C . GLU A 1 109 ? -20.417 15.459 10.595 1.00 59.41 109 GLU A C 1
ATOM 876 O O . GLU A 1 109 ? -21.321 15.878 11.318 1.00 59.41 109 GLU A O 1
ATOM 881 N N . THR A 1 110 ? -20.442 14.213 10.110 1.00 53.66 110 THR A N 1
ATOM 882 C CA . THR A 1 110 ? -21.537 13.259 10.364 1.00 53.66 110 THR A CA 1
ATOM 883 C C . THR A 1 110 ? -21.476 12.679 11.785 1.00 53.66 110 THR A C 1
ATOM 885 O O . THR A 1 110 ? -22.506 12.327 12.349 1.00 53.66 110 THR A O 1
ATOM 888 N N . LYS A 1 111 ? -20.308 12.659 12.447 1.00 47.28 111 LYS A N 1
ATOM 889 C CA . LYS A 1 111 ? -20.175 12.295 13.875 1.00 47.28 111 LYS A CA 1
ATOM 890 C C . LYS A 1 111 ? -20.782 13.319 14.842 1.00 47.28 111 LYS A C 1
ATOM 892 O O . LYS A 1 111 ? -20.935 13.001 16.020 1.00 47.28 111 LYS A O 1
ATOM 897 N N . GLY A 1 112 ? -21.209 14.492 14.364 1.00 43.34 112 GLY A N 1
ATOM 898 C CA . GLY A 1 112 ? -22.121 15.368 15.108 1.00 43.34 112 GLY A CA 1
ATOM 899 C C . GLY A 1 112 ? -23.546 14.806 15.231 1.00 43.34 112 GLY A C 1
ATOM 900 O O . GLY A 1 112 ? -24.333 15.297 16.035 1.00 43.34 112 GLY A O 1
ATOM 901 N N . SER A 1 113 ? -23.887 13.766 14.464 1.00 45.94 113 SER A N 1
ATOM 902 C CA . SER A 1 113 ? -25.214 13.165 14.447 1.00 45.94 113 SER A CA 1
ATOM 903 C C . SER A 1 113 ? -25.114 11.666 14.150 1.00 45.94 113 SER A C 1
ATOM 905 O O . SER A 1 113 ? -25.134 11.235 13.005 1.00 45.94 113 SER A O 1
ATOM 907 N N . ILE A 1 114 ? -25.088 10.870 15.226 1.00 42.91 114 ILE A N 1
ATOM 908 C CA . ILE A 1 114 ? -25.351 9.418 15.246 1.00 42.91 114 ILE A CA 1
ATOM 909 C C . ILE A 1 114 ? -24.118 8.528 14.965 1.00 42.91 114 ILE A C 1
ATOM 911 O O . ILE A 1 114 ? -23.823 8.141 13.842 1.00 42.91 114 ILE A O 1
ATOM 915 N N . HIS A 1 115 ? -23.444 8.142 16.059 1.00 45.53 115 HIS A N 1
ATOM 916 C CA . HIS A 1 115 ? -22.894 6.799 16.317 1.00 45.53 115 HIS A CA 1
ATOM 917 C C . HIS A 1 115 ? -22.413 5.988 15.094 1.00 45.53 115 HIS A C 1
ATOM 919 O O . HIS A 1 115 ? -23.200 5.207 14.581 1.00 45.53 115 HIS A O 1
ATOM 925 N N . GLN A 1 116 ? -21.116 6.027 14.747 1.00 38.50 116 GLN A N 1
ATOM 926 C CA . GLN A 1 116 ? -20.348 4.828 14.348 1.00 38.50 116 GLN A CA 1
ATOM 927 C C . GLN A 1 116 ? -18.854 4.992 14.682 1.00 38.50 116 GLN A C 1
ATOM 929 O O . GLN A 1 116 ? -18.082 5.654 13.987 1.00 38.50 116 GLN A O 1
ATOM 934 N N . ASN A 1 117 ? -18.466 4.344 15.782 1.00 43.50 117 ASN A N 1
ATOM 935 C CA . ASN A 1 117 ? -17.123 3.834 16.027 1.00 43.50 117 ASN A CA 1
ATOM 936 C C . ASN A 1 117 ? -16.784 2.824 14.921 1.00 43.50 117 ASN A C 1
ATOM 938 O O . ASN A 1 117 ? -17.165 1.660 15.030 1.00 43.50 117 ASN A O 1
ATOM 942 N N . ILE A 1 118 ? -16.064 3.228 13.874 1.00 43.66 118 ILE A N 1
ATOM 943 C CA . ILE A 1 118 ? -15.195 2.274 13.175 1.00 43.66 118 ILE A CA 1
ATOM 944 C C . ILE A 1 118 ? -13.877 2.335 13.929 1.00 43.66 118 ILE A C 1
ATOM 946 O O . ILE A 1 118 ? -13.026 3.193 13.719 1.00 43.66 118 ILE A O 1
ATOM 950 N N . SER A 1 119 ? -13.865 1.485 14.942 1.00 45.56 119 SER A N 1
ATOM 951 C CA . SER A 1 119 ? -12.818 1.257 15.909 1.00 45.56 119 SER A CA 1
ATOM 952 C C . SER A 1 119 ? -11.577 0.699 15.202 1.00 45.56 119 SER A C 1
ATOM 954 O O . SER A 1 119 ? -11.608 -0.381 14.616 1.00 45.56 119 SER A O 1
ATOM 956 N N . THR A 1 120 ? -10.478 1.445 15.276 1.00 51.16 120 THR A N 1
ATOM 957 C CA . THR A 1 120 ? -9.103 0.967 15.071 1.00 51.16 120 THR A CA 1
ATOM 958 C C . THR A 1 120 ? -8.649 -0.004 16.177 1.00 51.16 120 THR A C 1
ATOM 960 O O . THR A 1 120 ? -7.517 -0.466 16.142 1.00 51.16 120 THR A O 1
ATOM 963 N N . GLU A 1 121 ? -9.504 -0.369 17.145 1.00 53.38 121 GLU A N 1
ATOM 964 C CA . GLU A 1 121 ? -9.135 -1.196 18.310 1.00 53.38 121 GLU A CA 1
ATOM 965 C C . GLU A 1 121 ? -8.931 -2.684 17.962 1.00 53.3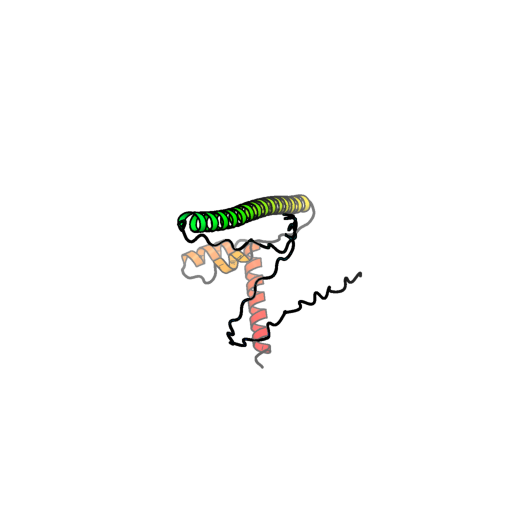8 121 GLU A C 1
ATOM 967 O O . GLU A 1 121 ? -8.442 -3.445 18.794 1.00 53.38 121 GLU A O 1
ATOM 972 N N . GLY A 1 122 ? -9.313 -3.131 16.758 1.00 56.00 122 GLY A N 1
ATOM 973 C CA . GLY A 1 122 ? -9.157 -4.526 16.317 1.00 56.00 122 GLY A CA 1
ATOM 974 C C . GLY A 1 122 ? -7.709 -4.940 16.033 1.00 56.00 122 GLY A C 1
ATOM 975 O O . GLY A 1 122 ? -7.340 -6.087 16.281 1.00 56.00 122 GLY A O 1
ATOM 976 N N . GLU A 1 123 ? -6.887 -4.010 15.545 1.00 60.84 123 GLU A N 1
ATOM 977 C CA . GLU A 1 123 ? -5.474 -4.258 15.212 1.00 60.84 123 GLU A CA 1
ATOM 978 C C . GLU A 1 123 ? -4.604 -4.351 16.478 1.00 60.84 123 GLU A C 1
ATOM 980 O O . GLU A 1 123 ? -3.675 -5.157 16.547 1.00 60.84 123 GLU A O 1
ATOM 985 N N . ASP A 1 124 ? -4.965 -3.607 17.528 1.00 67.25 124 ASP A N 1
ATOM 986 C CA . ASP A 1 124 ? -4.251 -3.578 18.809 1.00 67.25 124 ASP A CA 1
ATOM 987 C C . ASP A 1 124 ? -4.196 -4.950 19.495 1.00 67.25 124 ASP A C 1
ATOM 989 O O . ASP A 1 124 ? -3.194 -5.287 20.124 1.00 67.25 124 ASP A O 1
ATOM 993 N N . PHE A 1 125 ? -5.245 -5.768 19.352 1.00 79.69 125 PHE A N 1
ATOM 994 C CA . PHE A 1 125 ? -5.286 -7.111 19.935 1.00 79.69 125 PHE A CA 1
ATOM 995 C C . PHE A 1 125 ? -4.207 -8.033 19.350 1.00 79.69 125 PHE A C 1
ATOM 997 O O . PHE A 1 125 ? -3.549 -8.763 20.092 1.00 79.69 125 PHE A O 1
ATOM 1004 N N . TYR A 1 126 ? -4.002 -7.998 18.028 1.00 78.88 126 TYR A N 1
ATOM 1005 C CA . TYR A 1 126 ? -3.022 -8.860 17.358 1.00 78.88 126 TYR A CA 1
ATOM 1006 C C . TYR A 1 126 ? -1.582 -8.463 17.661 1.00 78.88 126 TYR A C 1
ATOM 1008 O O . TYR A 1 126 ? -0.699 -9.310 17.604 1.00 78.88 126 TYR A O 1
ATOM 1016 N N . LEU A 1 127 ? -1.347 -7.196 18.002 1.00 80.38 127 LEU A N 1
ATOM 1017 C CA . LEU A 1 127 ? -0.022 -6.696 18.360 1.00 80.38 127 LEU A CA 1
ATOM 1018 C C . LEU A 1 127 ? 0.401 -7.087 19.784 1.00 80.38 127 LEU A C 1
ATOM 1020 O O . LEU A 1 127 ? 1.591 -7.066 20.080 1.00 80.38 127 LEU A O 1
ATOM 1024 N N . MET A 1 128 ? -0.545 -7.456 20.656 1.00 81.25 128 MET A N 1
ATOM 1025 C CA . MET A 1 128 ? -0.266 -7.841 22.050 1.00 81.25 128 MET A CA 1
ATOM 1026 C C . MET A 1 128 ? -0.241 -9.355 22.288 1.00 81.25 128 MET A C 1
ATOM 1028 O O . MET A 1 128 ? 0.016 -9.803 23.404 1.00 81.25 128 MET A O 1
ATOM 1032 N N . ILE A 1 129 ? -0.525 -10.155 21.260 1.00 84.12 129 ILE A N 1
ATOM 1033 C CA . ILE A 1 129 ? -0.522 -11.616 21.331 1.00 84.12 129 ILE A CA 1
ATOM 1034 C C . ILE A 1 129 ? 0.478 -12.146 20.287 1.00 84.12 129 ILE A C 1
ATOM 1036 O O . ILE A 1 129 ? 0.429 -11.719 19.136 1.00 84.12 129 ILE A O 1
ATOM 1040 N N . PRO A 1 130 ? 1.330 -13.131 20.621 1.00 88.06 130 PRO A N 1
ATOM 1041 C CA . PRO A 1 130 ? 1.406 -13.825 21.902 1.00 88.06 130 PRO A CA 1
ATOM 1042 C C . PRO A 1 130 ? 2.213 -13.036 22.944 1.00 88.06 130 PRO A C 1
ATOM 1044 O O . PRO A 1 130 ? 3.190 -12.378 22.606 1.00 88.06 130 PRO A O 1
ATOM 1047 N N . ILE A 1 131 ? 1.808 -13.130 24.213 1.00 91.06 131 ILE A N 1
ATOM 1048 C CA . ILE A 1 131 ? 2.505 -12.501 25.346 1.00 91.06 131 ILE A CA 1
ATOM 1049 C C . ILE A 1 131 ? 3.785 -13.298 25.618 1.00 91.06 131 ILE A C 1
ATOM 1051 O O . ILE A 1 131 ? 3.705 -14.497 25.896 1.00 91.06 131 ILE A O 1
ATOM 1055 N N . MET A 1 132 ? 4.949 -12.657 25.498 1.00 91.44 132 MET A N 1
ATOM 1056 C CA . MET A 1 132 ? 6.256 -13.328 25.597 1.00 91.44 132 MET A CA 1
ATOM 1057 C C . MET A 1 132 ? 6.930 -13.192 26.968 1.00 91.44 132 MET A C 1
ATOM 1059 O O . MET A 1 132 ? 7.785 -14.014 27.297 1.00 91.44 132 MET A O 1
ATOM 1063 N N . ASP A 1 133 ? 6.563 -12.186 27.760 1.00 94.12 133 ASP A N 1
ATOM 1064 C CA . ASP A 1 133 ? 7.180 -11.880 29.053 1.00 94.12 133 ASP A CA 1
ATOM 1065 C C . ASP A 1 133 ? 6.197 -11.183 30.019 1.00 94.12 133 ASP A C 1
ATOM 1067 O O . ASP A 1 133 ? 5.058 -10.870 29.663 1.00 94.12 133 ASP A O 1
ATOM 1071 N N . GLU A 1 134 ? 6.638 -10.978 31.264 1.00 94.12 134 GLU A N 1
ATOM 1072 C CA . GLU A 1 134 ? 5.836 -10.385 32.347 1.00 94.12 134 GLU A CA 1
ATOM 1073 C C . GLU A 1 134 ? 5.528 -8.896 32.113 1.00 94.12 134 GLU A C 1
ATOM 1075 O O . GLU A 1 134 ? 4.476 -8.404 32.514 1.00 94.12 134 GLU A O 1
ATOM 1080 N N . GLU A 1 135 ? 6.419 -8.169 31.435 1.00 93.62 135 GLU A N 1
ATOM 1081 C CA . GLU A 1 135 ? 6.213 -6.754 31.117 1.00 93.62 135 GLU A CA 1
ATOM 1082 C C . GLU A 1 135 ? 5.080 -6.602 30.095 1.00 93.62 135 GLU A C 1
ATOM 1084 O O . GLU A 1 135 ? 4.170 -5.792 30.272 1.00 93.62 135 GLU A O 1
ATOM 1089 N N . GLN A 1 136 ? 5.059 -7.454 29.071 1.00 91.94 136 GLN A N 1
ATOM 1090 C CA . GLN A 1 136 ? 3.965 -7.527 28.106 1.00 91.94 136 GLN A CA 1
ATOM 1091 C C . GLN A 1 136 ? 2.647 -7.957 28.756 1.00 91.94 136 GLN A C 1
ATOM 1093 O O . GLN A 1 136 ? 1.593 -7.429 28.388 1.00 91.94 136 GLN A O 1
ATOM 1098 N N . LEU A 1 137 ? 2.692 -8.883 29.723 1.00 93.31 137 LEU A N 1
ATOM 1099 C CA . LEU A 1 137 ? 1.510 -9.284 30.485 1.00 93.31 137 LEU A CA 1
ATOM 1100 C C . LEU A 1 137 ? 0.930 -8.093 31.253 1.00 93.31 137 LEU A C 1
ATOM 1102 O O . LEU A 1 137 ? -0.265 -7.825 31.146 1.00 93.31 137 LEU A O 1
ATOM 1106 N N . PHE A 1 138 ? 1.781 -7.337 31.945 1.00 94.31 138 PHE A N 1
ATOM 1107 C CA . PHE A 1 138 ? 1.373 -6.145 32.681 1.00 94.31 138 PHE A CA 1
ATOM 1108 C C . PHE A 1 138 ? 0.700 -5.104 31.771 1.00 94.31 138 PHE A C 1
ATOM 1110 O O . PHE A 1 138 ? -0.396 -4.632 32.073 1.00 94.31 138 PHE A O 1
ATOM 1117 N N . ILE A 1 139 ? 1.302 -4.789 30.619 1.00 91.69 139 ILE A N 1
ATOM 1118 C CA . ILE A 1 139 ? 0.744 -3.814 29.663 1.00 91.69 139 ILE A CA 1
ATOM 1119 C C . ILE A 1 139 ? -0.601 -4.313 29.103 1.00 91.69 139 ILE A C 1
ATOM 1121 O O . ILE A 1 139 ? -1.541 -3.536 28.913 1.00 91.69 139 ILE A O 1
ATOM 1125 N N . PHE A 1 140 ? -0.719 -5.617 28.838 1.00 92.44 140 PHE A N 1
ATOM 1126 C CA . PHE A 1 140 ? -1.967 -6.223 28.379 1.00 92.44 140 PHE A CA 1
ATOM 1127 C C . PHE A 1 140 ? -3.076 -6.140 29.439 1.00 92.44 140 PHE A C 1
ATOM 1129 O O . PHE A 1 140 ? -4.213 -5.790 29.111 1.00 92.44 140 PHE A O 1
ATOM 1136 N N . GLU A 1 141 ? -2.759 -6.417 30.705 1.00 92.69 141 GLU A N 1
ATOM 1137 C CA . GLU A 1 141 ? -3.691 -6.294 31.831 1.00 92.69 141 GLU A CA 1
ATOM 1138 C C . GLU A 1 141 ? -4.134 -4.847 32.061 1.00 92.69 141 GLU A C 1
ATOM 1140 O O . GLU A 1 141 ? -5.323 -4.596 32.274 1.00 92.69 141 GLU A O 1
ATOM 1145 N N . GLU A 1 142 ? -3.210 -3.892 31.952 1.00 93.31 142 GLU A N 1
ATOM 1146 C CA . GLU A 1 142 ? -3.517 -2.466 32.045 1.00 93.31 142 GLU A CA 1
ATOM 1147 C C . GLU A 1 142 ? -4.502 -2.047 30.944 1.00 93.31 142 GLU A C 1
ATOM 1149 O O . GLU A 1 142 ? -5.548 -1.459 31.236 1.00 93.31 142 GLU A O 1
ATOM 1154 N N . LYS A 1 143 ? -4.247 -2.437 29.686 1.00 90.38 143 LYS A N 1
ATOM 1155 C CA . LYS A 1 143 ? -5.179 -2.174 28.576 1.00 90.38 143 LYS A CA 1
ATOM 1156 C C . LYS A 1 143 ? -6.532 -2.868 28.756 1.00 90.38 143 LYS A C 1
ATOM 1158 O O . LYS A 1 143 ? -7.556 -2.320 28.354 1.00 90.38 143 LYS A O 1
ATOM 1163 N N . LEU A 1 144 ? -6.592 -4.046 29.384 1.00 90.75 144 LEU A N 1
ATOM 1164 C CA . LEU A 1 144 ? -7.856 -4.750 29.660 1.00 90.75 144 LEU A CA 1
ATOM 1165 C C . LEU A 1 144 ? -8.803 -4.000 30.609 1.00 90.75 144 LEU A C 1
ATOM 1167 O O . LEU A 1 144 ? -9.995 -4.333 30.664 1.00 90.75 144 LEU A O 1
ATOM 1171 N N . LEU A 1 145 ? -8.317 -2.996 31.342 1.00 91.50 145 LEU A N 1
ATOM 1172 C CA . LEU A 1 145 ? -9.169 -2.111 32.137 1.00 91.50 145 LEU A CA 1
ATOM 1173 C C . LEU A 1 145 ? -10.021 -1.186 31.254 1.00 91.50 145 LEU A C 1
ATOM 1175 O O . LEU A 1 145 ? -11.096 -0.743 31.673 1.00 91.50 145 LEU A O 1
ATOM 1179 N N . GLU A 1 146 ? -9.591 -0.932 30.018 1.00 91.62 146 GLU A N 1
ATOM 1180 C CA . GLU A 1 146 ? -10.338 -0.143 29.051 1.00 91.62 146 GLU A CA 1
ATOM 1181 C C . GLU A 1 146 ? -11.529 -0.947 28.499 1.00 91.62 146 GLU A C 1
ATOM 1183 O O . GLU A 1 146 ? -11.390 -2.034 27.933 1.00 91.62 146 GLU A O 1
ATOM 1188 N N . LYS A 1 147 ? -12.749 -0.417 28.662 1.00 89.06 147 LYS A N 1
ATOM 1189 C CA . LYS A 1 147 ? -13.990 -1.129 28.293 1.00 89.06 147 LYS A CA 1
ATOM 1190 C C . LYS A 1 147 ? -14.063 -1.468 26.799 1.00 89.06 147 LYS A C 1
ATOM 1192 O O . LYS A 1 147 ? -14.557 -2.542 26.455 1.00 89.06 147 LYS A O 1
ATOM 1197 N N . SER A 1 148 ? -13.603 -0.559 25.944 1.00 86.19 148 SER A N 1
ATOM 1198 C CA . SER A 1 148 ? -13.494 -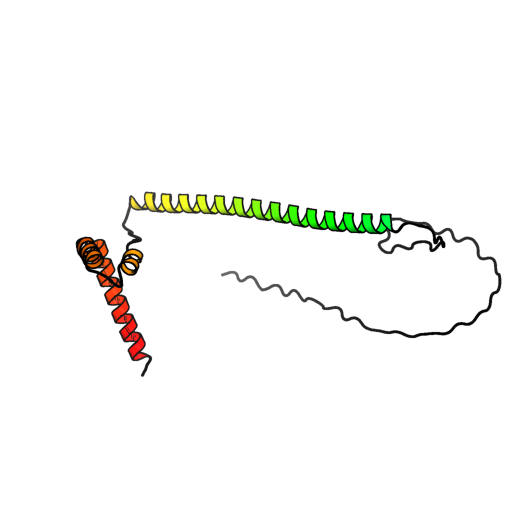0.701 24.485 1.00 86.19 148 SER A CA 1
ATOM 1199 C C . SER A 1 148 ? -12.575 -1.865 24.130 1.00 86.19 148 SER A C 1
ATOM 1201 O O . SER A 1 148 ? -13.024 -2.847 23.535 1.00 86.19 148 SER A O 1
ATOM 1203 N N . TYR A 1 149 ? -11.332 -1.816 24.615 1.00 89.00 149 TYR A N 1
ATOM 1204 C CA . TYR A 1 149 ? -10.335 -2.857 24.386 1.00 89.00 149 TYR A CA 1
ATOM 1205 C C . TYR A 1 149 ? -10.796 -4.222 24.911 1.00 89.00 149 TYR A C 1
ATOM 1207 O O . TYR A 1 149 ? -10.791 -5.210 24.179 1.00 89.00 149 TYR A O 1
ATOM 1215 N N . LYS A 1 150 ? -11.322 -4.288 26.139 1.00 89.94 150 LYS A N 1
ATOM 1216 C CA . LYS A 1 150 ? -11.888 -5.523 26.703 1.00 89.94 150 LYS A CA 1
ATOM 1217 C C . LYS A 1 150 ? -13.001 -6.111 25.833 1.00 89.94 150 LYS A C 1
ATOM 1219 O O . LYS A 1 150 ? -13.056 -7.326 25.638 1.00 89.94 150 LYS A O 1
ATOM 1224 N N . SER A 1 151 ? -13.902 -5.271 25.322 1.00 88.69 151 SER A N 1
ATOM 1225 C CA . SER A 1 151 ? -14.968 -5.702 24.411 1.00 88.69 151 SER A CA 1
ATOM 1226 C C . SER A 1 151 ? -14.391 -6.256 23.104 1.00 88.69 151 SER A C 1
ATOM 1228 O O . SER A 1 151 ? -14.809 -7.327 22.659 1.00 88.69 151 SER A O 1
ATOM 1230 N N . CYS A 1 152 ? -13.388 -5.580 22.534 1.00 88.50 152 CYS A N 1
ATOM 1231 C CA . CYS A 1 152 ? -12.654 -6.027 21.350 1.00 88.50 152 CYS A CA 1
ATOM 1232 C C . CYS A 1 152 ? -12.037 -7.420 21.559 1.00 88.50 152 CYS A C 1
ATOM 1234 O O . CYS A 1 152 ? -12.367 -8.353 20.824 1.00 88.50 152 CYS A O 1
ATOM 1236 N N . VAL A 1 153 ? -11.257 -7.601 22.632 1.00 88.69 153 VAL A N 1
ATOM 1237 C CA . VAL A 1 153 ? -10.625 -8.882 22.997 1.00 88.69 153 VAL A CA 1
ATOM 1238 C C . VAL A 1 153 ? -11.664 -10.000 23.106 1.00 88.69 153 VAL A C 1
ATOM 1240 O O . VAL A 1 153 ? -11.505 -11.071 22.523 1.00 88.69 153 VAL A O 1
ATOM 1243 N N . VAL A 1 154 ? -12.770 -9.761 23.819 1.00 89.81 154 VAL A N 1
ATOM 1244 C CA . VAL A 1 154 ? -13.839 -10.761 23.983 1.00 89.81 154 VAL A CA 1
ATOM 1245 C C . VAL A 1 154 ? -14.472 -11.137 22.641 1.00 89.81 154 VAL A C 1
ATOM 1247 O O . VAL A 1 154 ? -14.775 -12.311 22.412 1.00 89.81 154 VAL A O 1
ATOM 1250 N N . ASN A 1 155 ? -14.686 -10.170 21.750 1.00 88.62 155 ASN A N 1
ATOM 1251 C CA . ASN A 1 155 ? -15.271 -10.423 20.436 1.00 88.62 155 ASN A CA 1
ATOM 1252 C C . ASN A 1 155 ? -14.320 -11.214 19.531 1.00 88.62 155 ASN A C 1
ATOM 1254 O O . ASN A 1 155 ? -14.757 -12.177 18.896 1.00 88.62 155 ASN A O 1
ATOM 1258 N N . GLU A 1 156 ? -13.029 -10.885 19.534 1.00 86.50 156 GLU A N 1
ATOM 1259 C CA . GLU A 1 156 ? -12.022 -11.624 18.771 1.00 86.50 156 GLU A CA 1
ATOM 1260 C C . GLU A 1 156 ? -11.848 -13.057 19.287 1.00 86.50 156 GLU A C 1
ATOM 1262 O O . GLU A 1 156 ? -11.850 -14.003 18.493 1.00 86.50 156 GLU A O 1
ATOM 1267 N N . LEU A 1 157 ? -11.827 -13.266 20.607 1.00 87.38 157 LEU A N 1
ATOM 1268 C CA . LEU A 1 157 ? -11.802 -14.608 21.198 1.00 87.38 157 LEU A CA 1
ATOM 1269 C C . LEU A 1 157 ? -13.040 -15.433 20.808 1.00 87.38 157 LEU A C 1
ATOM 1271 O O . LEU A 1 157 ? -12.912 -16.592 20.403 1.00 87.38 157 LEU A O 1
ATOM 1275 N N . LYS A 1 158 ? -14.240 -14.836 20.847 1.00 88.12 158 LYS A N 1
ATOM 1276 C CA . LYS A 1 158 ? -15.477 -15.490 20.376 1.00 88.12 158 LYS A CA 1
ATOM 1277 C C . LYS A 1 158 ? -15.402 -15.851 18.892 1.00 88.12 158 LYS A C 1
ATOM 1279 O O . LYS A 1 158 ? -15.821 -16.944 18.499 1.00 88.12 158 LYS A O 1
ATOM 1284 N N . ARG A 1 159 ? -14.863 -14.959 18.056 1.00 85.62 159 ARG A N 1
ATOM 1285 C CA . ARG A 1 159 ? -14.678 -15.193 16.617 1.00 85.62 159 ARG A CA 1
ATOM 1286 C C . ARG A 1 159 ? -13.719 -16.358 16.366 1.00 85.62 159 ARG A C 1
ATOM 1288 O O . ARG A 1 159 ? -14.028 -17.232 15.553 1.00 85.62 159 ARG A O 1
ATOM 1295 N N . LEU A 1 160 ? -12.603 -16.417 17.094 1.00 82.19 160 LEU A N 1
ATOM 1296 C CA . LEU A 1 160 ? -11.635 -17.514 17.020 1.00 82.19 160 LEU A CA 1
ATOM 1297 C C . LEU A 1 160 ? -12.231 -18.848 17.485 1.00 82.19 160 LEU A C 1
ATOM 1299 O O . LEU A 1 160 ? -12.011 -19.873 16.836 1.00 82.19 160 LEU A O 1
ATOM 1303 N N . GLN A 1 161 ? -13.033 -18.850 18.552 1.00 83.56 161 GLN A N 1
ATOM 1304 C CA . GLN A 1 161 ? -13.751 -20.044 19.002 1.00 83.56 161 GLN A CA 1
ATOM 1305 C C . GLN A 1 161 ? -14.712 -20.558 17.920 1.00 83.56 161 GLN A C 1
ATOM 1307 O O . GLN A 1 161 ? -14.709 -21.748 17.603 1.00 83.56 161 GLN A O 1
ATOM 1312 N N . LYS A 1 162 ? -15.500 -19.665 17.303 1.00 76.25 162 LYS A N 1
ATOM 1313 C CA . LYS A 1 162 ? -16.431 -20.028 16.225 1.00 76.25 162 LYS A CA 1
ATOM 1314 C C . LYS A 1 162 ? -15.701 -20.580 14.998 1.00 76.25 162 LYS A C 1
ATOM 1316 O O . LYS A 1 162 ? -16.136 -21.586 14.444 1.00 76.25 162 LYS A O 1
ATOM 1321 N N . LYS A 1 163 ? -14.582 -19.968 14.595 1.00 74.56 163 LYS A N 1
ATOM 1322 C CA . LYS A 1 163 ? -13.760 -20.447 13.471 1.00 74.56 163 LYS A CA 1
ATOM 1323 C C . LYS A 1 163 ? -13.211 -21.853 13.730 1.00 74.56 163 LYS A C 1
ATOM 1325 O O . LYS A 1 163 ? -13.295 -22.704 12.853 1.00 74.56 163 LYS A O 1
ATOM 1330 N N . ASN A 1 164 ? -12.707 -22.113 14.937 1.00 66.31 164 ASN A N 1
ATOM 1331 C CA . ASN A 1 164 ? -12.234 -23.445 15.320 1.00 66.31 164 ASN A CA 1
ATOM 1332 C C . ASN A 1 164 ? -13.356 -24.489 15.341 1.00 66.31 164 ASN A C 1
ATOM 1334 O O . ASN A 1 164 ? -13.115 -25.645 15.006 1.00 66.31 164 ASN A O 1
ATOM 1338 N N . LEU A 1 165 ? -14.577 -24.096 15.711 1.00 59.09 165 LEU A N 1
ATOM 1339 C CA . LEU A 1 165 ? -15.725 -24.995 15.670 1.00 59.09 165 LEU A CA 1
ATOM 1340 C C . LEU A 1 165 ? -16.098 -25.361 14.224 1.00 59.09 165 LEU A C 1
ATOM 1342 O O . LEU A 1 165 ? -16.266 -26.538 13.934 1.00 59.09 165 LEU A O 1
ATOM 1346 N N . ILE A 1 166 ? -16.157 -24.381 13.316 1.00 63.28 166 ILE A N 1
ATOM 1347 C CA . ILE A 1 166 ? -16.463 -24.604 11.889 1.00 63.28 166 ILE A CA 1
ATOM 1348 C C . ILE A 1 166 ? -15.430 -25.537 11.246 1.00 63.28 166 ILE A C 1
ATOM 1350 O O . ILE A 1 166 ? -15.805 -26.540 10.649 1.00 63.28 166 ILE A O 1
ATOM 1354 N N . LEU A 1 167 ? -14.136 -25.272 11.453 1.00 59.06 167 LEU A N 1
ATOM 1355 C CA . LEU A 1 167 ? -13.063 -26.106 10.899 1.00 59.06 167 LEU A CA 1
ATOM 1356 C C . LEU A 1 167 ? -13.092 -27.553 11.416 1.00 59.06 167 LEU A C 1
ATOM 1358 O O . LEU A 1 167 ? -12.639 -28.457 10.724 1.00 59.06 167 LEU A O 1
ATOM 1362 N N . ARG A 1 168 ? -13.629 -27.797 12.620 1.00 60.03 168 ARG A N 1
ATOM 1363 C CA . ARG A 1 168 ? -13.804 -29.160 13.148 1.00 60.03 168 ARG A CA 1
ATOM 1364 C C . ARG A 1 168 ? -15.003 -29.887 12.550 1.00 60.03 168 ARG A C 1
ATOM 1366 O O . ARG A 1 168 ? -14.963 -31.108 12.502 1.00 60.03 168 ARG A O 1
ATOM 1373 N N . TYR A 1 169 ? -16.041 -29.177 12.111 1.00 59.50 169 TYR A N 1
ATOM 1374 C CA . TYR A 1 169 ? -17.198 -29.791 11.452 1.00 59.50 169 TYR A CA 1
ATOM 1375 C C . TYR A 1 169 ? -16.954 -30.097 9.970 1.00 59.50 169 TYR A C 1
ATOM 1377 O O . TYR A 1 169 ? -17.585 -31.003 9.452 1.00 59.50 169 TYR A O 1
ATOM 1385 N N . GLU A 1 170 ? -16.032 -29.396 9.304 1.00 57.75 170 GLU A N 1
ATOM 1386 C CA . GLU A 1 170 ? -15.631 -29.691 7.914 1.00 57.75 170 GLU A CA 1
ATOM 1387 C C . GLU A 1 170 ? -14.590 -30.823 7.799 1.00 57.75 170 GLU A C 1
ATOM 1389 O O . GLU A 1 170 ? -14.255 -31.250 6.697 1.00 57.75 170 GLU A O 1
ATOM 1394 N N . ALA A 1 171 ? -14.054 -31.298 8.928 1.00 54.66 171 ALA A N 1
ATOM 1395 C CA . ALA A 1 171 ? -13.064 -32.376 8.991 1.00 54.66 171 ALA A CA 1
ATOM 1396 C C . ALA A 1 171 ? -13.676 -33.776 9.229 1.00 54.66 171 ALA A C 1
ATOM 1398 O O . ALA A 1 171 ? -12.928 -34.737 9.415 1.00 54.66 171 ALA A O 1
ATOM 1399 N N . TYR A 1 172 ? -15.008 -33.882 9.229 1.00 45.50 172 TYR A N 1
ATOM 1400 C CA . TYR A 1 172 ? -15.791 -35.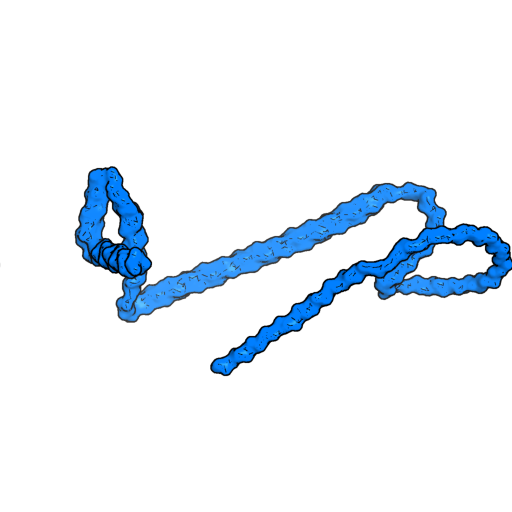124 9.277 1.00 45.50 172 TYR A CA 1
ATOM 1401 C C . TYR A 1 172 ? -16.742 -35.179 8.082 1.00 45.50 172 TYR A C 1
ATOM 1403 O O . TYR A 1 172 ? -17.040 -36.311 7.639 1.00 45.50 172 TYR A O 1
#

Organism: NCBI:txid143950

Solvent-accessible surface area (backbone atoms only — not comparable to full-atom values): 11374 Å² total; per-residue (Å²): 141,84,88,82,84,86,84,84,83,83,84,83,82,85,80,86,82,88,78,94,82,82,89,86,90,78,92,77,88,80,91,74,94,69,78,86,76,81,81,82,86,65,92,83,54,95,72,83,83,76,84,87,75,91,71,95,72,89,74,73,64,62,58,54,52,53,52,51,52,54,51,50,51,52,50,50,53,52,52,53,48,52,52,50,53,52,52,52,49,54,52,52,50,52,53,50,51,50,52,50,49,52,51,53,49,48,52,55,62,43,59,78,61,72,86,77,85,85,66,75,58,68,60,58,56,61,76,59,52,82,66,86,50,71,67,52,45,50,54,51,55,59,48,51,71,38,68,67,51,37,50,41,52,54,51,52,53,52,50,52,52,52,52,54,51,52,60,58,64,77,74,112

Secondary structure (DSSP, 8-state):
--PPPPP------PPP--------------------------TT-SS------------SHHHHHHHHHHHHHHHHHHHHHHHHHHHHHHHHHHHHHHHHHHHHHHHHHHTTSS-----THHHHHHHS-S--SHHHHHHHHHHHTSHHHHHHHHHHHHHHHHHHHHHHHTT-

Radius of gyration: 39.15 Å; Cα contacts (8 Å, |Δi|>4): 18; chains: 1; bounding box: 64×51×112 Å

Foldseek 3Di:
DDDDDDDDDDDDDDDDDDDDDDDDDDDDDDDDDDPPPDDDDDPPDPDDDDDPDDDPDDDPPVVVVVVVVVVVVVVVVVVVVVVVVVVVVVVVVVVVVVVVVVVVVVVVVCVVPDDDPPDPLLVVLVVLPPPDDPVSVVVVVVQCVDPVNVVNNVVVVVVVVVVVVVVVVVVD

Mean predicted aligned error: 23.03 Å

Sequence (172 aa):
MSDCPPSKVKRTLFKPSTSIQENTSSSTTPESTHEISFIIYITSSPFKVTPQDNYQSLIPVVQEEIVLRDILKRILNVVLKIRYDVQSIQQKQMEMEHTLIDTIQQVNETKGSIHQNISTEGEDFYLMIPIMDEEQLFIFEEKLLEKSYKSCVVNELKRLQKKNLILRYEAY